Protein AF-A0A6B3H1C6-F1 (afdb_monomer)

Structure (mmCIF, N/CA/C/O backbone):
data_AF-A0A6B3H1C6-F1
#
_entry.id   AF-A0A6B3H1C6-F1
#
loop_
_atom_site.group_PDB
_atom_site.id
_atom_site.type_symbol
_atom_site.label_atom_id
_atom_site.label_alt_id
_atom_site.label_comp_id
_atom_site.label_asym_id
_atom_site.label_entity_id
_atom_site.label_seq_id
_atom_site.pdbx_PDB_ins_code
_atom_site.Cartn_x
_atom_site.Cartn_y
_atom_site.Cartn_z
_atom_site.occupancy
_atom_site.B_iso_or_equiv
_atom_site.auth_seq_id
_atom_site.auth_comp_id
_atom_site.auth_asym_id
_atom_site.auth_atom_id
_atom_site.p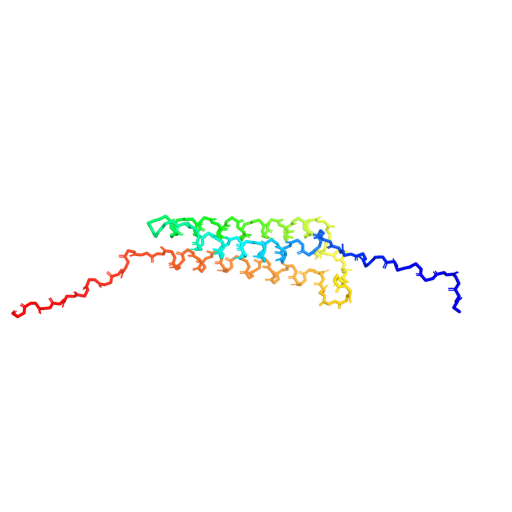dbx_PDB_model_num
ATOM 1 N N . ALA A 1 1 ? -21.476 5.178 -43.632 1.00 47.38 1 ALA A N 1
ATOM 2 C CA . ALA A 1 1 ? -20.736 4.634 -42.477 1.00 47.38 1 ALA A CA 1
ATOM 3 C C . ALA A 1 1 ? -19.791 3.557 -42.996 1.00 47.38 1 ALA A C 1
ATOM 5 O O . ALA A 1 1 ? -20.263 2.665 -43.691 1.00 47.38 1 ALA A O 1
ATOM 6 N N . ALA A 1 2 ? -18.480 3.690 -42.778 1.00 50.88 2 ALA A N 1
ATOM 7 C CA . ALA A 1 2 ? -17.509 2.700 -43.243 1.00 50.88 2 ALA A CA 1
ATOM 8 C C . ALA A 1 2 ? -17.554 1.453 -42.331 1.00 50.88 2 ALA A C 1
ATOM 10 O O . ALA A 1 2 ? -17.577 1.607 -41.109 1.00 50.88 2 ALA A O 1
ATOM 11 N N . PRO A 1 3 ? -17.590 0.230 -42.884 1.00 54.94 3 PRO A N 1
ATOM 12 C CA . PRO A 1 3 ? -17.588 -0.997 -42.098 1.00 54.94 3 PRO A CA 1
ATOM 13 C C . PRO A 1 3 ? -16.158 -1.268 -41.609 1.00 54.94 3 PRO A C 1
ATOM 15 O O . PRO A 1 3 ? -15.316 -1.712 -42.383 1.00 54.94 3 PRO A O 1
ATOM 18 N N . GLY A 1 4 ? -15.856 -0.968 -40.341 1.00 57.53 4 GLY A N 1
ATOM 19 C CA . GLY A 1 4 ? -14.505 -1.208 -39.816 1.00 57.53 4 GLY A CA 1
ATOM 20 C C . GLY A 1 4 ? -14.142 -0.643 -38.445 1.00 57.53 4 GLY A C 1
ATOM 21 O O . GLY A 1 4 ? -13.086 -1.016 -37.943 1.00 57.53 4 GLY A O 1
ATOM 22 N N . ASP A 1 5 ? -14.978 0.182 -37.809 1.00 61.25 5 ASP A N 1
ATOM 23 C CA . ASP A 1 5 ? -14.672 0.743 -36.483 1.00 61.25 5 ASP A CA 1
ATOM 24 C C . ASP A 1 5 ? -14.923 -0.297 -35.378 1.00 61.25 5 ASP A C 1
ATOM 26 O O . ASP A 1 5 ? -15.900 -0.275 -34.629 1.00 61.25 5 ASP A O 1
ATOM 30 N N . ARG A 1 6 ? -14.053 -1.307 -35.322 1.00 62.75 6 ARG A N 1
ATOM 31 C CA . ARG A 1 6 ? -13.955 -2.185 -34.160 1.00 62.75 6 ARG A CA 1
ATOM 32 C C . ARG A 1 6 ? -13.366 -1.338 -33.043 1.00 62.75 6 ARG A C 1
ATOM 34 O O . ARG A 1 6 ? -12.191 -0.996 -33.108 1.00 62.75 6 ARG A O 1
ATOM 41 N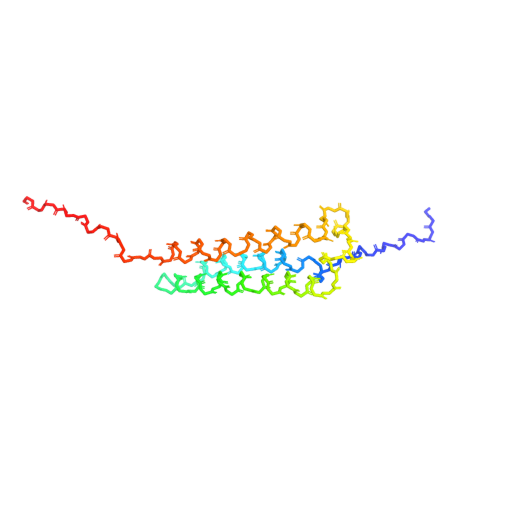 N . PHE A 1 7 ? -14.160 -1.023 -32.025 1.00 66.25 7 PHE A N 1
ATOM 42 C CA . PHE A 1 7 ? -13.648 -0.458 -30.781 1.00 66.25 7 PHE A CA 1
ATOM 43 C C . PHE A 1 7 ? -12.569 -1.396 -30.224 1.00 66.25 7 PHE A C 1
ATOM 45 O O . PHE A 1 7 ? -12.869 -2.447 -29.657 1.00 66.25 7 PHE A O 1
ATOM 52 N N . THR A 1 8 ? -11.299 -1.057 -30.436 1.00 67.94 8 THR A N 1
ATOM 53 C CA . THR A 1 8 ? -10.183 -1.743 -29.793 1.00 67.94 8 THR A CA 1
ATOM 54 C C . THR A 1 8 ? -10.225 -1.381 -28.321 1.00 67.94 8 THR A C 1
ATOM 56 O O . THR A 1 8 ? -10.106 -0.206 -27.969 1.00 67.94 8 THR A O 1
ATOM 59 N N . ALA A 1 9 ? -10.444 -2.381 -27.467 1.00 67.38 9 ALA A N 1
ATOM 60 C CA . ALA A 1 9 ? -10.449 -2.180 -26.028 1.00 67.38 9 ALA A CA 1
ATOM 61 C C . ALA A 1 9 ? -9.115 -1.541 -25.592 1.00 67.38 9 ALA A C 1
ATOM 63 O O . ALA A 1 9 ? -8.061 -2.016 -26.030 1.00 67.38 9 ALA A O 1
ATOM 64 N N . PRO A 1 10 ? -9.138 -0.490 -24.750 1.00 68.44 10 PRO A N 1
ATOM 65 C CA . PRO A 1 10 ? -7.923 0.078 -24.190 1.00 68.44 10 PRO A CA 1
ATOM 66 C C . PRO A 1 10 ? -7.123 -1.012 -23.479 1.00 68.44 10 PRO A C 1
ATOM 68 O O . PRO A 1 10 ? -7.639 -1.705 -22.600 1.00 68.44 10 PRO A O 1
ATOM 71 N N . THR A 1 11 ? -5.861 -1.176 -23.861 1.00 68.69 11 THR A N 1
ATOM 72 C CA . THR A 1 11 ? -4.940 -2.060 -23.152 1.00 68.69 11 THR A CA 1
ATOM 73 C C . THR A 1 11 ? -4.529 -1.359 -21.868 1.00 68.69 11 THR A C 1
ATOM 75 O O . THR A 1 11 ? -3.694 -0.463 -21.894 1.00 68.69 11 THR A O 1
ATOM 78 N N . ILE A 1 12 ? -5.162 -1.716 -20.751 1.00 75.56 12 ILE A N 1
ATOM 79 C CA . ILE A 1 12 ? -4.756 -1.227 -19.434 1.00 75.56 12 ILE A CA 1
ATOM 80 C C . ILE A 1 12 ? -3.682 -2.154 -18.888 1.00 75.56 12 ILE A C 1
ATOM 82 O O . ILE A 1 12 ? -3.861 -3.370 -18.784 1.00 75.56 12 ILE A O 1
ATOM 86 N N . GLU A 1 13 ? -2.565 -1.573 -18.484 1.00 84.94 13 GLU A N 1
ATOM 87 C CA . GLU A 1 13 ? -1.444 -2.309 -17.940 1.00 84.94 13 GLU A CA 1
ATOM 88 C C . GLU A 1 13 ? -1.623 -2.573 -16.439 1.00 84.94 13 GLU A C 1
ATOM 90 O O . GLU A 1 13 ? -0.942 -2.018 -15.574 1.00 84.94 1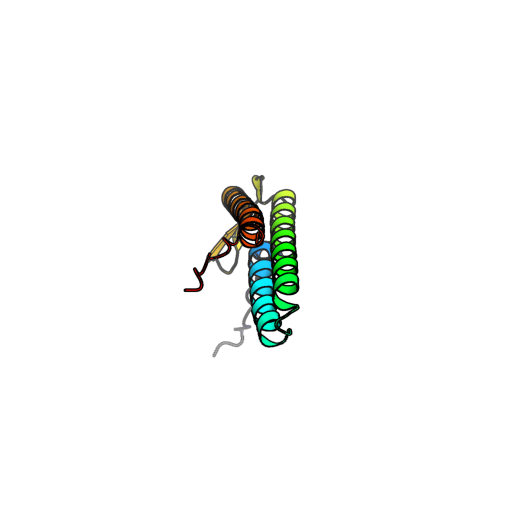3 GLU A O 1
ATOM 95 N N . TYR A 1 14 ? -2.562 -3.460 -16.111 1.00 85.25 14 TYR A N 1
ATOM 96 C CA . TYR A 1 14 ? -2.956 -3.752 -14.728 1.00 85.25 14 TYR A CA 1
ATOM 97 C C . TYR A 1 14 ? -1.790 -4.142 -13.816 1.00 85.25 14 TYR A C 1
ATOM 99 O O . TYR A 1 14 ? -1.759 -3.745 -12.654 1.00 85.25 14 TYR A O 1
ATOM 107 N N . ALA A 1 15 ? -0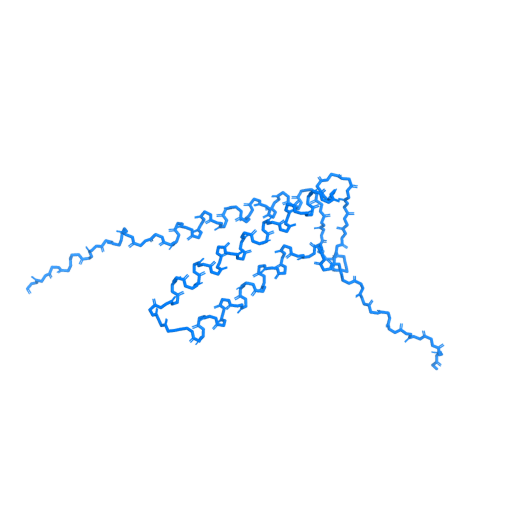.809 -4.880 -14.342 1.00 88.38 15 ALA A N 1
ATOM 108 C CA . ALA A 1 15 ? 0.369 -5.287 -13.579 1.00 88.38 15 ALA A CA 1
ATOM 109 C C . ALA A 1 15 ? 1.199 -4.088 -13.088 1.00 88.38 15 ALA A C 1
ATOM 111 O O . ALA A 1 15 ? 1.820 -4.147 -12.032 1.00 88.38 15 ALA A O 1
ATOM 112 N N . GLN A 1 16 ? 1.202 -2.997 -13.846 1.00 90.12 16 GLN A N 1
ATOM 113 C CA . GLN A 1 16 ? 2.012 -1.812 -13.579 1.00 90.12 16 GLN A CA 1
ATOM 114 C C . GLN A 1 16 ? 1.268 -0.858 -12.647 1.00 90.12 16 GLN A 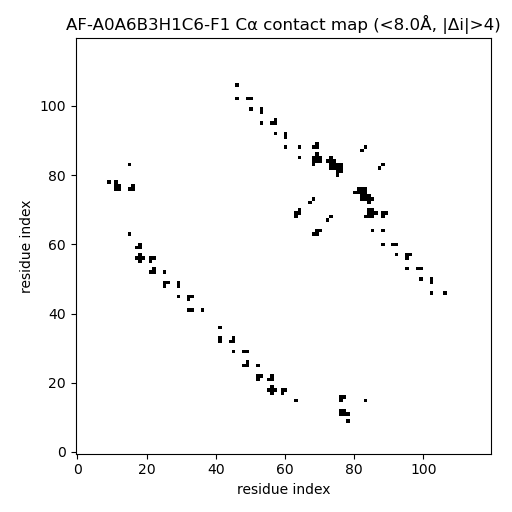C 1
ATOM 116 O O . GLN A 1 16 ? 1.857 -0.262 -11.754 1.00 90.12 16 GLN A O 1
ATOM 121 N N . LEU A 1 17 ? -0.057 -0.796 -12.792 1.00 92.75 17 LEU A N 1
ATOM 122 C CA . LEU A 1 17 ? -0.944 -0.052 -11.900 1.00 92.75 17 LEU A CA 1
ATOM 123 C C . LEU A 1 17 ? -1.195 -0.759 -10.559 1.00 92.75 17 LEU A C 1
ATOM 125 O O . LEU A 1 17 ? -1.823 -0.178 -9.672 1.00 92.75 17 LEU A O 1
ATOM 129 N N . ALA A 1 18 ? -0.705 -1.990 -10.389 1.00 95.12 18 ALA A N 1
ATOM 130 C CA . ALA A 1 18 ? -0.946 -2.816 -9.212 1.00 95.12 18 ALA A CA 1
ATOM 131 C C . ALA A 1 18 ? -0.677 -2.104 -7.869 1.00 95.12 18 ALA A C 1
ATOM 133 O O . ALA A 1 18 ? -1.551 -2.198 -7.005 1.00 95.12 18 ALA A O 1
ATOM 134 N N . PRO A 1 19 ? 0.425 -1.345 -7.666 1.00 95.69 19 PRO A N 1
ATOM 135 C CA . PRO A 1 19 ? 0.657 -0.642 -6.401 1.00 95.69 19 PRO A CA 1
ATOM 136 C C . PRO A 1 19 ? -0.498 0.283 -6.002 1.00 95.69 19 PRO A C 1
ATOM 138 O O . PRO A 1 19 ? -0.947 0.269 -4.858 1.00 95.69 19 PRO A O 1
ATOM 141 N N . VAL A 1 20 ? -1.022 1.048 -6.963 1.00 95.75 20 VAL A N 1
ATOM 142 C CA . VAL A 1 20 ? -2.125 1.990 -6.738 1.00 95.75 20 VAL A CA 1
ATOM 143 C C . VAL A 1 20 ?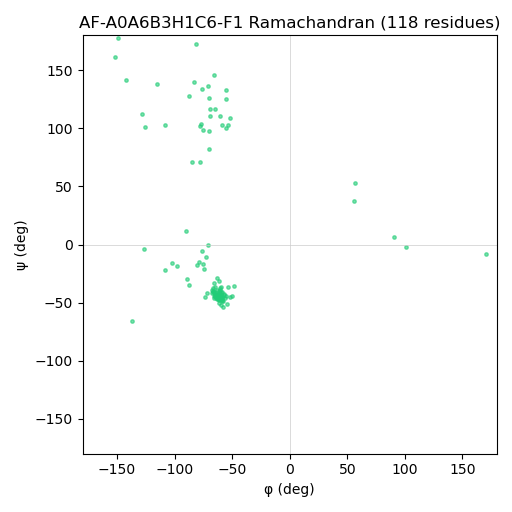 -3.442 1.238 -6.559 1.00 95.75 20 VAL A C 1
ATOM 145 O O . VAL A 1 20 ? -4.197 1.528 -5.631 1.00 95.75 20 VAL A O 1
ATOM 148 N N . LEU A 1 21 ? -3.710 0.241 -7.407 1.00 96.19 21 LEU A N 1
ATOM 149 C CA . LEU A 1 21 ? -4.952 -0.532 -7.352 1.00 96.19 21 LEU A CA 1
ATOM 150 C C . LEU A 1 21 ? -5.111 -1.277 -6.024 1.00 96.19 21 LEU A C 1
ATOM 152 O O . LEU A 1 21 ? -6.208 -1.292 -5.472 1.00 96.19 21 LEU A O 1
ATOM 156 N N . VAL A 1 22 ? -4.032 -1.843 -5.478 1.00 98.06 22 VAL A N 1
ATOM 157 C CA . VAL A 1 22 ? -4.063 -2.527 -4.176 1.00 98.06 22 VAL A CA 1
ATOM 158 C C . VAL A 1 22 ? -4.490 -1.574 -3.057 1.00 98.06 22 VAL A C 1
ATOM 160 O O . VAL A 1 22 ? -5.339 -1.940 -2.245 1.00 98.06 22 VAL A O 1
ATOM 163 N N . ILE A 1 23 ? -3.967 -0.343 -3.034 1.00 98.06 23 ILE A N 1
ATOM 164 C CA . ILE A 1 23 ? -4.359 0.664 -2.036 1.00 98.06 23 ILE A CA 1
ATOM 165 C C . ILE A 1 23 ? -5.821 1.075 -2.207 1.00 98.06 23 ILE A C 1
ATOM 167 O O . ILE A 1 23 ? -6.554 1.127 -1.221 1.00 98.06 23 ILE A O 1
ATOM 171 N N . VAL A 1 24 ? -6.269 1.320 -3.442 1.00 98.00 24 VAL A N 1
ATOM 172 C CA . VAL A 1 24 ? -7.665 1.695 -3.721 1.00 98.00 24 VAL A CA 1
ATOM 173 C C . VAL A 1 24 ? -8.624 0.586 -3.286 1.00 98.00 24 VAL A C 1
ATOM 175 O O . VAL A 1 24 ? -9.601 0.856 -2.591 1.00 98.00 24 VAL A O 1
ATOM 178 N N . ILE A 1 25 ? -8.328 -0.669 -3.633 1.00 98.19 25 ILE A N 1
ATOM 179 C CA . ILE A 1 25 ? -9.127 -1.826 -3.214 1.00 98.19 25 ILE A CA 1
ATOM 180 C C . ILE A 1 25 ? -9.126 -1.942 -1.688 1.00 98.19 25 ILE A C 1
ATOM 182 O O . ILE A 1 25 ? -10.192 -2.082 -1.095 1.00 98.19 25 ILE A O 1
ATOM 186 N N . GLY A 1 26 ? -7.963 -1.828 -1.041 1.00 98.25 26 GLY A N 1
ATOM 187 C CA . GLY A 1 26 ? -7.852 -1.850 0.418 1.00 98.25 26 GLY A CA 1
ATOM 188 C C . GLY A 1 26 ? -8.695 -0.765 1.093 1.00 98.25 26 GLY A C 1
ATOM 189 O O . GLY A 1 26 ? -9.404 -1.051 2.054 1.00 98.25 26 GLY A O 1
ATOM 190 N N . ALA A 1 27 ? -8.696 0.454 0.549 1.00 97.75 27 ALA A N 1
ATOM 191 C CA . ALA A 1 27 ? -9.508 1.559 1.051 1.00 97.75 27 ALA A CA 1
ATOM 192 C C . ALA A 1 27 ? -11.014 1.286 0.904 1.00 97.75 27 ALA A C 1
ATOM 194 O O . ALA A 1 27 ? -11.773 1.486 1.852 1.00 97.75 27 ALA A O 1
ATOM 195 N N . VAL A 1 28 ? -11.451 0.773 -0.251 1.00 98.50 28 VAL A N 1
ATOM 196 C CA . VAL A 1 28 ? -12.854 0.388 -0.476 1.00 98.50 28 VAL A CA 1
ATOM 197 C C . VAL A 1 28 ? -13.271 -0.732 0.478 1.00 98.50 28 VAL A C 1
ATOM 199 O O . VAL A 1 28 ? -14.320 -0.637 1.114 1.00 98.50 28 VAL A O 1
ATOM 202 N N . LEU A 1 29 ? -12.437 -1.762 0.647 1.00 98.38 29 LEU A N 1
ATOM 203 C CA . LEU A 1 29 ? -12.672 -2.818 1.633 1.00 98.38 29 LEU A CA 1
ATOM 204 C C . LEU A 1 29 ? -12.747 -2.250 3.054 1.00 98.38 29 LEU A C 1
ATOM 206 O O . LEU A 1 29 ? -13.578 -2.702 3.837 1.00 98.38 29 LEU A O 1
ATOM 210 N N . GLY A 1 30 ? -11.950 -1.229 3.375 1.00 97.94 30 GLY A N 1
ATOM 211 C CA . GLY A 1 30 ? -12.001 -0.528 4.657 1.00 97.94 30 GLY A CA 1
ATOM 212 C C . GLY A 1 30 ? -13.348 0.145 4.892 1.00 97.94 30 GLY A C 1
ATOM 213 O O . GLY A 1 30 ? -13.916 0.014 5.974 1.00 97.94 30 GLY A O 1
ATOM 214 N N . ILE A 1 31 ? -13.921 0.785 3.871 1.00 98.00 31 ILE A N 1
ATOM 215 C CA . ILE A 1 31 ? -15.269 1.370 3.950 1.00 98.00 31 ILE A CA 1
ATOM 216 C C . ILE A 1 31 ? -16.316 0.283 4.224 1.00 98.00 31 ILE A C 1
ATOM 218 O O . ILE A 1 31 ? -17.182 0.461 5.081 1.00 98.00 31 ILE A O 1
ATOM 222 N N . LEU A 1 32 ? -16.220 -0.864 3.547 1.00 97.81 32 LEU A N 1
ATOM 223 C CA . LEU A 1 32 ? -17.129 -1.989 3.779 1.00 97.81 32 LEU A CA 1
ATOM 224 C C . LEU A 1 32 ? -16.974 -2.551 5.199 1.00 97.81 32 LEU A C 1
ATOM 226 O O . LEU A 1 32 ? -17.963 -2.750 5.902 1.00 97.81 32 LEU A O 1
ATOM 230 N N . VAL A 1 33 ? -15.739 -2.754 5.659 1.00 97.62 33 VAL A N 1
ATOM 231 C CA . VAL A 1 33 ? -15.454 -3.194 7.030 1.00 97.62 33 VAL A CA 1
ATOM 232 C C . VAL A 1 33 ? -16.068 -2.227 8.040 1.00 97.62 33 VAL A C 1
ATOM 234 O O . VAL A 1 33 ? -16.747 -2.668 8.964 1.00 97.62 33 VAL A O 1
ATOM 237 N N . GLU A 1 34 ? -15.915 -0.918 7.850 1.00 96.25 34 GLU A N 1
ATOM 238 C CA . GLU A 1 34 ? -16.490 0.081 8.754 1.00 96.25 34 GLU A CA 1
ATOM 239 C C . GLU A 1 34 ? -18.023 0.036 8.780 1.00 96.25 34 GLU A C 1
ATOM 241 O O . GLU A 1 34 ? -18.634 0.155 9.847 1.00 96.25 34 GLU A O 1
ATOM 246 N N . ALA A 1 35 ? -18.647 -0.176 7.620 1.00 97.06 35 ALA A N 1
ATOM 247 C CA . ALA A 1 35 ? -20.096 -0.232 7.487 1.00 97.06 35 ALA A CA 1
ATOM 248 C C . ALA A 1 35 ? -20.708 -1.463 8.177 1.00 97.06 35 ALA A C 1
ATOM 250 O O . ALA A 1 35 ? -21.757 -1.347 8.813 1.00 97.06 35 ALA A O 1
ATOM 251 N N . PHE A 1 36 ? -20.055 -2.627 8.088 1.00 97.00 36 PHE A N 1
ATOM 252 C CA . PHE A 1 36 ? -20.660 -3.905 8.484 1.00 97.00 36 PHE A CA 1
ATOM 253 C C . PHE A 1 36 ? -20.094 -4.523 9.775 1.00 97.00 36 PHE A C 1
ATOM 255 O O . PHE A 1 36 ? -20.779 -5.320 10.416 1.00 97.00 36 PHE A O 1
ATOM 262 N N . VAL A 1 37 ? -18.874 -4.180 10.207 1.00 96.38 37 VAL A N 1
ATOM 263 C CA . VAL A 1 37 ? -18.238 -4.808 11.383 1.00 96.38 37 VAL A CA 1
ATOM 264 C C . VAL A 1 37 ? -18.710 -4.153 12.693 1.00 96.38 37 VAL A C 1
ATOM 266 O O . VAL A 1 37 ? -18.822 -2.927 12.772 1.00 96.38 37 VAL A O 1
ATOM 269 N N . PRO A 1 38 ? -18.969 -4.922 13.770 1.00 95.12 38 PRO A N 1
ATOM 270 C CA . PRO A 1 38 ? -19.374 -4.377 15.066 1.00 95.12 38 PRO A CA 1
ATOM 271 C C . PRO A 1 38 ? -18.269 -3.541 15.725 1.00 95.12 38 PRO A C 1
ATOM 273 O O . PRO A 1 38 ? -17.084 -3.873 15.666 1.00 95.12 38 PRO A O 1
ATOM 276 N N . ARG A 1 39 ? -18.670 -2.488 16.451 1.00 94.25 39 ARG A N 1
ATOM 277 C CA . ARG A 1 39 ? -17.786 -1.451 17.024 1.00 94.25 39 ARG A CA 1
ATOM 278 C C . ARG A 1 39 ? -16.567 -1.979 17.793 1.00 94.25 39 ARG A C 1
ATOM 280 O O . ARG A 1 39 ? -15.505 -1.373 17.721 1.00 94.25 39 ARG A O 1
ATOM 287 N N . LYS A 1 40 ? -16.705 -3.104 18.505 1.00 93.06 40 LYS A N 1
ATOM 288 C CA . LYS A 1 40 ? -15.612 -3.723 19.281 1.00 93.06 40 LYS A CA 1
ATOM 289 C C . LYS A 1 40 ? -14.473 -4.256 18.400 1.00 93.06 40 LYS A C 1
ATOM 291 O O . LYS A 1 40 ? -13.325 -4.221 18.822 1.00 93.06 40 LYS A O 1
ATOM 296 N N . ALA A 1 41 ? -14.783 -4.739 17.195 1.00 95.31 41 ALA A N 1
ATOM 297 C CA . ALA A 1 41 ? -13.817 -5.377 16.298 1.00 95.31 41 ALA A CA 1
ATOM 298 C C . ALA A 1 41 ? -13.263 -4.431 15.218 1.00 95.31 41 ALA A C 1
ATOM 300 O O . ALA A 1 41 ? -12.204 -4.714 14.661 1.00 95.31 41 ALA A O 1
ATOM 301 N N . ARG A 1 42 ? -13.936 -3.300 14.948 1.00 94.62 42 ARG A N 1
ATOM 302 C CA . ARG A 1 42 ? -13.562 -2.350 13.879 1.00 94.62 42 ARG A CA 1
ATOM 303 C C . ARG A 1 42 ? -12.107 -1.919 13.939 1.00 94.62 42 ARG A C 1
ATOM 305 O O . ARG A 1 42 ? -11.429 -1.943 12.925 1.00 94.62 42 ARG A O 1
ATOM 312 N N . TYR A 1 43 ? -11.617 -1.585 15.131 1.00 94.56 43 TYR A N 1
ATOM 313 C CA . TYR A 1 43 ? -10.239 -1.134 15.293 1.00 94.56 43 TYR A CA 1
ATOM 314 C C . TYR A 1 43 ? -9.224 -2.169 14.791 1.00 94.56 43 TYR A C 1
ATOM 316 O O . TYR A 1 43 ? -8.394 -1.858 13.942 1.00 94.56 43 TYR A O 1
ATOM 324 N N . HIS A 1 44 ? -9.316 -3.406 15.281 1.00 95.94 44 HIS A N 1
ATOM 325 C CA . HIS A 1 44 ? -8.383 -4.462 14.897 1.00 95.94 44 HIS A CA 1
ATOM 326 C C . HIS A 1 44 ? -8.534 -4.840 13.422 1.00 95.94 44 HIS A C 1
ATOM 328 O O . HIS A 1 44 ? -7.530 -5.033 12.743 1.00 95.94 44 HIS A O 1
ATOM 334 N N . ALA A 1 45 ? -9.771 -4.895 12.917 1.00 97.19 45 ALA A N 1
ATOM 335 C CA . ALA A 1 45 ? -10.039 -5.190 11.515 1.00 97.19 45 ALA A CA 1
ATOM 336 C C . ALA A 1 45 ? -9.425 -4.132 10.583 1.00 97.19 45 ALA A C 1
ATOM 338 O O . ALA A 1 45 ? -8.729 -4.491 9.639 1.00 97.19 45 ALA A O 1
ATOM 339 N N . GLN A 1 46 ? -9.620 -2.843 10.879 1.00 97.06 46 GLN A N 1
ATOM 340 C CA . GLN A 1 46 ? -9.071 -1.746 10.079 1.00 97.06 46 GLN A CA 1
ATOM 341 C C . GLN A 1 46 ? -7.551 -1.681 10.153 1.00 97.06 46 GLN A C 1
ATOM 343 O O . GLN A 1 46 ? -6.897 -1.480 9.131 1.00 97.06 46 GLN A O 1
ATOM 348 N N . LEU A 1 47 ? -6.976 -1.877 11.342 1.00 97.31 47 LEU A N 1
ATOM 349 C CA . LEU A 1 47 ? -5.528 -1.883 11.506 1.00 97.31 47 LEU A CA 1
ATOM 350 C C . LEU A 1 47 ? -4.890 -3.003 10.677 1.00 97.31 47 LEU A C 1
ATOM 352 O O . LEU A 1 47 ? -3.980 -2.741 9.894 1.00 97.31 47 LEU A O 1
ATOM 356 N N . LEU A 1 48 ? -5.402 -4.232 10.798 1.00 97.81 48 LEU A N 1
ATOM 357 C CA . LEU A 1 48 ? -4.909 -5.372 10.024 1.00 97.81 48 LEU A CA 1
ATOM 358 C C . LEU A 1 48 ? -5.099 -5.158 8.523 1.00 97.81 48 LEU A C 1
ATOM 360 O O . LEU A 1 48 ? -4.153 -5.348 7.765 1.00 97.81 48 LEU A O 1
ATOM 364 N N . LEU A 1 49 ? -6.286 -4.723 8.094 1.00 98.31 49 LEU A N 1
ATOM 365 C CA . LEU A 1 49 ? -6.570 -4.469 6.684 1.00 98.31 49 LEU A CA 1
ATOM 366 C C . LEU A 1 49 ? -5.624 -3.417 6.097 1.00 98.31 49 LEU A C 1
ATOM 368 O O . LEU A 1 49 ? -5.075 -3.625 5.018 1.00 98.31 49 LEU A O 1
ATOM 372 N N . THR A 1 50 ? -5.402 -2.317 6.818 1.00 98.12 50 THR A N 1
ATOM 373 C CA . THR A 1 50 ? -4.516 -1.235 6.377 1.00 98.12 50 THR A CA 1
ATOM 374 C C . THR A 1 50 ? -3.077 -1.729 6.251 1.00 98.12 50 THR A C 1
ATOM 376 O O . THR A 1 50 ? -2.442 -1.504 5.224 1.00 98.12 50 THR A O 1
ATOM 379 N N . VAL A 1 51 ? -2.568 -2.452 7.255 1.00 98.25 51 VAL A N 1
ATOM 380 C CA . VAL A 1 51 ? -1.207 -3.013 7.221 1.00 98.25 51 VAL A CA 1
ATOM 381 C C . VAL A 1 51 ? -1.048 -4.006 6.066 1.00 98.25 51 VAL A C 1
ATOM 383 O O . VAL A 1 51 ? -0.061 -3.935 5.337 1.00 98.25 51 VAL A O 1
ATOM 386 N N . VAL A 1 52 ? -2.025 -4.893 5.851 1.00 98.62 52 VAL A N 1
ATOM 387 C CA . VAL A 1 52 ? -2.004 -5.861 4.743 1.00 98.62 52 VAL A CA 1
ATOM 388 C C . VAL A 1 52 ? -2.035 -5.155 3.387 1.00 98.62 52 VAL A C 1
ATOM 390 O O . VAL A 1 52 ? -1.253 -5.509 2.506 1.00 98.62 52 VAL A O 1
ATOM 393 N N . ALA A 1 53 ? -2.884 -4.138 3.213 1.00 98.62 53 ALA A N 1
ATOM 394 C CA . ALA A 1 53 ? -2.965 -3.376 1.969 1.00 98.62 53 ALA A CA 1
ATOM 395 C C . ALA A 1 53 ? -1.652 -2.636 1.663 1.00 98.62 53 ALA A C 1
ATOM 397 O O . ALA A 1 53 ? -1.155 -2.707 0.539 1.00 98.62 53 ALA A O 1
ATOM 398 N N . LEU A 1 54 ? -1.051 -1.984 2.666 1.00 98.62 54 LEU A N 1
ATOM 399 C CA . LEU A 1 54 ? 0.243 -1.310 2.522 1.00 98.62 54 LEU A CA 1
ATOM 400 C C . LEU A 1 54 ? 1.364 -2.298 2.177 1.00 98.62 54 LEU A C 1
ATOM 402 O O . LEU A 1 54 ? 2.144 -2.042 1.261 1.00 98.62 54 LEU A O 1
ATOM 406 N N . ALA A 1 55 ? 1.423 -3.446 2.859 1.00 98.50 55 ALA A N 1
ATOM 407 C CA . ALA A 1 55 ? 2.419 -4.480 2.590 1.00 98.50 55 ALA A CA 1
ATOM 408 C C . ALA A 1 55 ? 2.271 -5.072 1.179 1.00 98.50 55 ALA A C 1
ATOM 410 O O . ALA A 1 55 ? 3.263 -5.233 0.469 1.00 98.50 55 ALA A O 1
ATOM 411 N N . ALA A 1 56 ? 1.040 -5.348 0.741 1.00 98.56 56 ALA A N 1
ATOM 412 C CA . ALA A 1 56 ? 0.763 -5.856 -0.598 1.00 98.56 56 ALA A CA 1
ATOM 413 C C . ALA A 1 56 ? 1.114 -4.829 -1.691 1.00 98.56 56 ALA A C 1
ATOM 415 O O . ALA A 1 56 ? 1.720 -5.190 -2.700 1.00 98.56 56 ALA A O 1
ATOM 416 N N . ALA A 1 57 ? 0.808 -3.544 -1.479 1.00 98.50 57 ALA A N 1
ATOM 417 C CA . ALA A 1 57 ? 1.192 -2.479 -2.404 1.00 98.50 57 ALA A CA 1
ATOM 418 C C . ALA A 1 57 ? 2.717 -2.323 -2.480 1.00 98.50 57 ALA A C 1
ATOM 420 O O . ALA A 1 57 ? 3.276 -2.182 -3.567 1.00 98.50 57 ALA A O 1
ATOM 421 N N . PHE A 1 58 ? 3.409 -2.420 -1.342 1.00 98.50 58 PHE A N 1
ATOM 422 C CA . PHE A 1 58 ? 4.867 -2.351 -1.294 1.00 98.50 58 PHE A CA 1
ATOM 423 C C . PHE A 1 58 ? 5.518 -3.550 -1.993 1.00 98.50 58 PHE A C 1
ATOM 425 O O . PHE A 1 58 ? 6.458 -3.385 -2.769 1.00 98.50 58 PHE A O 1
ATOM 432 N N . ALA A 1 59 ? 4.968 -4.753 -1.809 1.00 98.44 59 ALA A N 1
ATOM 433 C CA . ALA A 1 59 ? 5.396 -5.939 -2.545 1.00 98.44 59 ALA A CA 1
ATOM 434 C C . ALA A 1 59 ? 5.196 -5.778 -4.063 1.00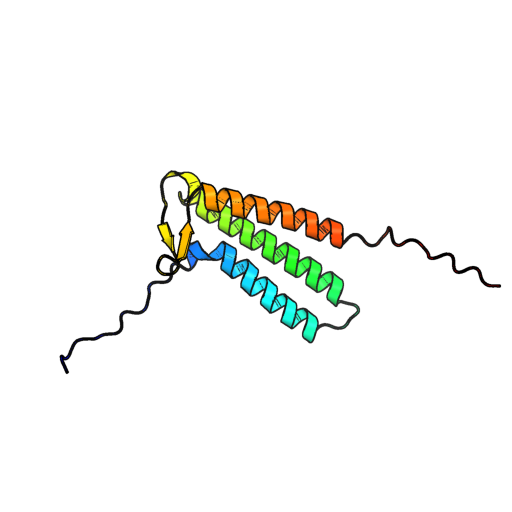 98.44 59 ALA A C 1
ATOM 436 O O . ALA A 1 59 ? 6.056 -6.202 -4.840 1.00 98.44 59 ALA A O 1
ATOM 437 N N . ALA A 1 60 ? 4.113 -5.125 -4.500 1.00 97.75 60 ALA A N 1
ATOM 438 C CA . ALA A 1 60 ? 3.892 -4.806 -5.910 1.00 97.75 60 ALA A CA 1
ATOM 439 C C . ALA A 1 60 ? 4.947 -3.824 -6.452 1.00 97.75 60 ALA A C 1
ATOM 441 O O . ALA A 1 60 ? 5.488 -4.060 -7.532 1.00 97.75 60 ALA A O 1
ATOM 442 N N . VAL A 1 61 ? 5.309 -2.782 -5.689 1.00 97.94 61 VAL A N 1
ATOM 443 C CA . VAL A 1 61 ? 6.406 -1.857 -6.044 1.00 97.94 61 VAL A CA 1
ATOM 444 C C . VAL A 1 61 ? 7.726 -2.612 -6.202 1.00 97.94 61 VAL A C 1
ATOM 446 O O . VAL A 1 61 ? 8.397 -2.456 -7.221 1.00 97.94 61 VAL A O 1
ATOM 449 N N . ILE A 1 62 ? 8.081 -3.475 -5.242 1.00 97.81 62 ILE A N 1
ATOM 450 C CA . ILE A 1 62 ? 9.310 -4.286 -5.307 1.00 97.81 62 ILE A CA 1
ATOM 451 C C . ILE A 1 62 ? 9.290 -5.215 -6.521 1.00 97.81 62 ILE A C 1
ATOM 453 O O . ILE A 1 62 ? 10.288 -5.320 -7.230 1.00 97.81 62 ILE A O 1
ATOM 457 N N . SER A 1 63 ? 8.159 -5.868 -6.785 1.00 97.31 63 SER A N 1
ATOM 458 C CA . SER A 1 63 ? 8.008 -6.769 -7.932 1.00 97.31 63 SER A CA 1
ATOM 459 C C . SER A 1 63 ? 8.216 -6.029 -9.254 1.00 97.31 63 SER A C 1
ATOM 461 O O . SER A 1 63 ? 8.876 -6.541 -10.158 1.00 97.31 63 SER A O 1
ATOM 463 N N . LEU A 1 64 ? 7.714 -4.795 -9.358 1.00 95.50 64 LEU A N 1
ATOM 464 C CA . LEU A 1 64 ? 7.889 -3.967 -10.546 1.00 95.50 64 LEU A CA 1
ATOM 465 C C . LEU A 1 64 ? 9.333 -3.460 -10.677 1.00 95.50 64 LEU A C 1
ATOM 467 O O . LEU A 1 64 ? 9.920 -3.539 -11.758 1.00 95.50 64 LEU A O 1
ATOM 471 N N . ALA A 1 65 ? 9.949 -3.037 -9.573 1.00 95.00 65 ALA A N 1
ATOM 472 C CA . ALA A 1 65 ? 11.359 -2.663 -9.536 1.00 95.00 65 ALA A CA 1
ATOM 473 C C . ALA A 1 65 ? 12.264 -3.825 -9.990 1.00 95.00 65 ALA A C 1
ATOM 475 O O . ALA A 1 65 ? 13.084 -3.648 -10.894 1.00 95.00 65 ALA A O 1
ATOM 476 N N . ALA A 1 66 ? 12.053 -5.027 -9.442 1.00 95.12 66 ALA A N 1
ATOM 477 C CA . ALA A 1 66 ? 12.763 -6.251 -9.819 1.00 95.12 66 ALA A CA 1
ATOM 478 C C . ALA A 1 66 ? 12.497 -6.669 -11.277 1.00 95.12 66 ALA A C 1
ATOM 480 O O . ALA A 1 66 ? 13.368 -7.235 -11.933 1.00 95.12 66 ALA A O 1
ATOM 481 N N . GLY A 1 67 ? 11.322 -6.334 -11.818 1.00 93.44 67 GLY A N 1
ATOM 482 C CA . GLY A 1 67 ? 10.963 -6.530 -13.225 1.00 93.44 67 GLY A CA 1
ATOM 483 C C . GLY A 1 67 ? 11.681 -5.602 -14.220 1.00 93.44 67 GLY A C 1
ATOM 484 O O . GLY A 1 67 ? 11.440 -5.708 -15.431 1.00 93.44 67 GLY A O 1
ATOM 485 N N . GLY A 1 68 ? 12.549 -4.707 -13.735 1.00 91.62 68 GLY A N 1
ATOM 486 C CA . GLY A 1 68 ? 13.382 -3.802 -14.533 1.00 91.62 68 GLY A CA 1
ATOM 487 C C . GLY A 1 68 ? 12.865 -2.366 -14.622 1.00 91.62 68 GLY A C 1
ATOM 488 O O . GLY A 1 68 ? 13.545 -1.523 -15.199 1.00 91.62 68 GLY A O 1
ATOM 489 N N . TYR A 1 69 ? 11.706 -2.053 -14.032 1.00 91.19 69 TYR A N 1
ATOM 490 C CA . TYR A 1 69 ? 11.135 -0.697 -14.068 1.00 91.19 69 TYR A CA 1
ATOM 491 C C . TYR A 1 69 ? 11.867 0.309 -13.179 1.00 91.19 69 TYR A C 1
ATOM 493 O O . TYR A 1 69 ? 11.639 1.508 -13.284 1.00 91.19 69 TYR A O 1
ATOM 501 N N . ALA A 1 70 ? 12.775 -0.170 -12.326 1.00 89.38 70 ALA A N 1
ATOM 502 C CA . ALA A 1 70 ? 13.653 0.693 -11.550 1.00 89.38 70 ALA A CA 1
ATOM 503 C C . ALA A 1 70 ? 14.873 1.199 -12.337 1.00 89.38 70 ALA A C 1
ATOM 505 O O . ALA A 1 70 ? 15.525 2.141 -11.892 1.00 89.38 70 ALA A O 1
ATOM 506 N N . THR A 1 71 ? 15.218 0.566 -13.465 1.00 88.19 71 THR A N 1
ATOM 507 C CA . THR A 1 71 ? 16.495 0.811 -14.152 1.00 88.19 71 THR A CA 1
ATOM 508 C C . THR A 1 71 ? 16.341 0.927 -15.662 1.00 88.19 71 THR A C 1
ATOM 510 O O . THR A 1 71 ? 16.590 1.985 -16.228 1.00 88.19 71 THR A O 1
ATOM 513 N N . THR A 1 72 ? 15.955 -0.158 -16.329 1.00 82.06 72 THR A N 1
ATOM 514 C CA . THR A 1 72 ? 16.047 -0.299 -17.790 1.00 82.06 72 THR A CA 1
ATOM 515 C C . THR A 1 72 ? 14.723 -0.101 -18.511 1.00 82.06 72 THR A C 1
ATOM 517 O O . THR A 1 72 ? 14.718 0.095 -19.724 1.00 82.06 72 THR A O 1
ATOM 520 N N . LYS A 1 73 ? 13.600 -0.157 -17.792 1.00 84.56 73 LYS A N 1
ATOM 521 C CA . LYS A 1 73 ? 12.258 0.018 -18.347 1.00 84.56 73 LYS A CA 1
ATOM 522 C C . LYS A 1 73 ? 11.612 1.270 -17.775 1.00 84.56 73 LYS A C 1
ATOM 524 O O . LYS A 1 73 ? 11.665 1.504 -16.573 1.00 84.56 73 LYS A O 1
ATOM 529 N N . ALA A 1 74 ? 10.942 2.018 -18.636 1.00 78.19 74 ALA A N 1
ATOM 530 C CA . ALA A 1 74 ? 10.050 3.100 -18.256 1.00 78.19 74 ALA A CA 1
ATOM 531 C C . ALA A 1 74 ? 8.860 3.088 -19.211 1.00 78.19 74 ALA A C 1
ATOM 533 O O . ALA A 1 74 ? 9.019 2.805 -20.400 1.00 78.19 74 ALA A O 1
ATOM 534 N N . GLN A 1 75 ? 7.670 3.364 -18.694 1.00 81.62 75 GLN A N 1
ATOM 535 C CA . GLN A 1 75 ? 6.473 3.486 -19.521 1.00 81.62 75 GLN A CA 1
ATOM 536 C C . GLN A 1 75 ? 5.472 4.435 -18.886 1.00 81.62 75 GLN A C 1
ATOM 538 O O . GLN A 1 75 ? 5.515 4.679 -17.681 1.00 81.62 75 GLN A O 1
ATOM 543 N N . ILE A 1 76 ? 4.542 4.923 -19.696 1.00 76.12 76 ILE A N 1
ATOM 544 C CA . ILE A 1 76 ? 3.427 5.724 -19.216 1.00 76.12 76 ILE A CA 1
ATOM 545 C C . ILE A 1 76 ? 2.169 4.864 -19.323 1.00 76.12 76 ILE A C 1
ATOM 547 O O . ILE A 1 76 ? 1.648 4.648 -20.414 1.00 76.12 76 ILE A O 1
ATOM 551 N N . ALA A 1 77 ? 1.727 4.338 -18.186 1.00 80.38 77 ALA A N 1
ATOM 552 C CA . ALA A 1 77 ? 0.538 3.508 -18.063 1.00 80.38 77 ALA A CA 1
ATOM 553 C C . ALA A 1 77 ? -0.737 4.366 -17.988 1.00 80.38 77 ALA A C 1
ATOM 555 O O . ALA A 1 77 ? -0.687 5.597 -17.867 1.00 80.38 77 ALA A O 1
ATOM 556 N N . ALA A 1 78 ? -1.894 3.697 -18.027 1.00 75.94 78 ALA A N 1
ATOM 557 C CA . ALA A 1 78 ? -3.211 4.331 -17.920 1.00 75.94 78 ALA A CA 1
ATOM 558 C C . ALA A 1 78 ? -3.429 5.412 -18.993 1.00 75.94 78 ALA A C 1
ATOM 560 O O . ALA A 1 78 ? -3.753 6.559 -18.688 1.00 75.94 78 ALA A O 1
ATOM 561 N N . MET A 1 79 ? -3.226 5.037 -20.261 1.00 78.94 79 MET A N 1
ATOM 562 C CA . MET A 1 79 ? -3.430 5.919 -21.419 1.00 78.94 79 MET A CA 1
ATOM 563 C C . MET A 1 79 ? -2.624 7.229 -21.347 1.00 78.94 79 MET A C 1
ATOM 565 O O . MET A 1 79 ? -3.107 8.284 -21.753 1.00 78.94 79 MET A O 1
ATOM 569 N N . GLY A 1 80 ? -1.397 7.177 -20.824 1.00 77.25 80 GLY A N 1
ATOM 570 C CA . GLY A 1 80 ? -0.533 8.355 -20.741 1.00 77.25 80 GLY A CA 1
ATOM 571 C C . GLY A 1 80 ? -0.654 9.161 -19.440 1.00 77.25 80 GLY A C 1
ATOM 572 O O . GLY A 1 80 ? -0.046 10.223 -19.343 1.00 77.25 80 GLY A O 1
ATOM 573 N N . ALA A 1 81 ? -1.414 8.688 -18.445 1.00 83.94 81 ALA A N 1
ATOM 574 C CA . ALA A 1 81 ? -1.663 9.441 -17.214 1.00 83.94 81 ALA A CA 1
ATOM 575 C C . ALA A 1 81 ? -0.632 9.196 -16.102 1.00 83.94 81 ALA A C 1
ATOM 577 O O . ALA A 1 81 ? -0.417 10.074 -15.267 1.00 83.94 81 ALA A O 1
ATOM 578 N N . ILE A 1 82 ? -0.022 8.007 -16.047 1.00 85.31 82 ILE A N 1
ATOM 579 C CA . ILE A 1 82 ? 0.833 7.602 -14.923 1.00 85.31 82 ILE A CA 1
ATOM 580 C C . ILE A 1 82 ? 2.178 7.115 -15.449 1.00 85.31 82 ILE A C 1
ATOM 582 O O . ILE A 1 82 ? 2.263 6.061 -16.074 1.00 85.31 82 ILE A O 1
ATOM 586 N N . ALA A 1 83 ? 3.243 7.861 -15.162 1.00 89.25 83 ALA A N 1
ATOM 587 C CA . ALA A 1 83 ? 4.604 7.403 -15.414 1.00 89.25 83 ALA A CA 1
ATOM 588 C C . ALA A 1 83 ? 4.978 6.283 -14.432 1.00 89.25 83 ALA A C 1
ATOM 590 O O . ALA A 1 83 ? 4.683 6.360 -13.242 1.00 89.25 83 ALA A O 1
ATOM 591 N N . ILE A 1 84 ? 5.615 5.232 -14.941 1.00 91.81 84 ILE A N 1
ATOM 592 C CA . ILE A 1 84 ? 6.136 4.111 -14.162 1.00 91.81 84 ILE A CA 1
ATOM 593 C C . ILE A 1 84 ? 7.615 3.969 -14.513 1.00 91.81 84 ILE A C 1
ATOM 595 O O . ILE A 1 84 ? 7.973 3.423 -15.561 1.00 91.81 84 ILE A O 1
ATOM 599 N N . ASP A 1 85 ? 8.458 4.475 -13.623 1.00 93.12 85 ASP A N 1
ATOM 600 C CA . ASP A 1 85 ? 9.912 4.501 -13.740 1.00 93.12 85 ASP A CA 1
ATOM 601 C C . ASP A 1 85 ? 10.584 4.415 -12.357 1.00 93.12 85 ASP A C 1
ATOM 603 O O . ASP A 1 85 ? 9.917 4.373 -11.317 1.00 93.12 85 ASP A O 1
ATOM 607 N N . GLY A 1 86 ? 11.919 4.385 -12.336 1.00 93.31 86 GLY A N 1
ATOM 608 C CA . GLY A 1 86 ? 12.701 4.301 -11.102 1.00 93.31 86 GLY A CA 1
ATOM 609 C C . GLY A 1 86 ? 12.376 5.395 -10.082 1.00 93.31 86 GLY A C 1
ATOM 610 O O . GLY A 1 86 ? 12.075 5.047 -8.938 1.00 93.31 86 GLY A O 1
ATOM 611 N N . PRO A 1 87 ? 12.380 6.690 -10.455 1.00 95.31 87 PRO A N 1
ATOM 612 C CA . PRO A 1 87 ? 11.998 7.768 -9.546 1.00 95.31 87 PRO A CA 1
ATOM 613 C C . PRO A 1 87 ? 10.587 7.607 -8.971 1.00 95.31 87 PRO A C 1
ATOM 615 O O . PRO A 1 87 ? 10.392 7.765 -7.764 1.00 95.31 87 PRO A O 1
ATOM 618 N N . THR A 1 88 ? 9.612 7.240 -9.803 1.00 94.94 88 THR A N 1
ATOM 619 C CA . THR A 1 88 ? 8.230 7.051 -9.357 1.00 94.94 88 THR A CA 1
ATOM 620 C C . THR A 1 88 ? 8.117 5.880 -8.388 1.00 94.94 88 THR A C 1
ATOM 622 O O . THR A 1 88 ? 7.510 6.021 -7.327 1.00 94.94 88 THR A O 1
ATOM 625 N N . LEU A 1 89 ? 8.734 4.737 -8.702 1.00 96.19 89 LEU A N 1
ATOM 626 C CA . LEU A 1 89 ? 8.725 3.566 -7.824 1.00 96.19 89 LEU A CA 1
ATOM 627 C C . LEU A 1 89 ? 9.452 3.823 -6.506 1.00 96.19 89 LEU A C 1
ATOM 629 O O . LEU A 1 89 ? 8.988 3.370 -5.459 1.00 96.19 89 LEU A O 1
ATOM 633 N N . PHE A 1 90 ? 10.546 4.585 -6.537 1.00 96.94 90 PHE A N 1
ATOM 634 C CA . PHE A 1 90 ? 11.245 5.008 -5.330 1.00 96.94 90 PHE A CA 1
ATOM 635 C C . PHE A 1 90 ? 10.323 5.832 -4.427 1.00 96.94 90 PHE A C 1
ATOM 637 O O . PHE A 1 90 ? 10.135 5.479 -3.264 1.00 96.94 90 PHE A O 1
ATOM 644 N N . LEU A 1 91 ? 9.675 6.867 -4.974 1.00 97.88 91 LEU A N 1
ATOM 645 C CA . LEU A 1 91 ? 8.754 7.712 -4.211 1.00 97.88 91 LEU A CA 1
ATOM 646 C C . LEU A 1 91 ? 7.542 6.935 -3.690 1.00 97.88 91 LEU A C 1
ATOM 648 O O . LEU A 1 91 ? 7.185 7.090 -2.523 1.00 97.88 91 LEU A O 1
ATOM 652 N N . GLN A 1 92 ? 6.936 6.067 -4.505 1.00 97.56 92 GLN A N 1
ATOM 653 C CA . GLN A 1 92 ? 5.839 5.202 -4.060 1.00 97.56 92 GLN A CA 1
ATOM 654 C C . GLN A 1 92 ? 6.277 4.306 -2.897 1.00 97.56 92 GLN A C 1
ATOM 656 O O . GLN A 1 92 ? 5.580 4.228 -1.886 1.00 97.56 92 GLN A O 1
ATOM 661 N N . GLY A 1 93 ? 7.450 3.677 -3.004 1.00 97.88 93 GLY A N 1
ATOM 662 C CA . GLY A 1 93 ? 8.024 2.869 -1.933 1.00 97.88 93 GLY A CA 1
ATOM 663 C C . GLY A 1 93 ? 8.249 3.673 -0.651 1.00 97.88 93 GLY A C 1
ATOM 664 O O . GLY A 1 93 ? 7.840 3.238 0.424 1.00 97.88 93 GLY A O 1
ATOM 665 N N . THR A 1 94 ? 8.833 4.870 -0.752 1.00 98.38 94 THR A N 1
ATOM 666 C CA . THR A 1 94 ? 9.038 5.761 0.399 1.00 98.38 94 THR A CA 1
ATOM 667 C C . THR A 1 94 ? 7.716 6.153 1.057 1.00 98.38 94 THR A C 1
ATOM 669 O O . THR A 1 94 ? 7.594 6.043 2.275 1.00 98.38 94 THR A O 1
ATOM 672 N N . ILE A 1 95 ? 6.712 6.561 0.275 1.00 98.44 95 ILE A N 1
ATOM 673 C CA . ILE A 1 95 ? 5.389 6.941 0.791 1.00 98.44 95 ILE A CA 1
ATOM 674 C C . ILE A 1 95 ? 4.742 5.767 1.530 1.00 98.44 95 ILE A C 1
ATOM 676 O O . ILE A 1 95 ? 4.231 5.952 2.633 1.00 98.44 95 ILE A O 1
ATOM 680 N N . LEU A 1 96 ? 4.798 4.558 0.964 1.00 98.50 96 LEU A N 1
ATOM 681 C CA . LEU A 1 96 ? 4.245 3.359 1.595 1.00 98.50 96 LEU A CA 1
ATOM 682 C C . LEU A 1 96 ? 4.942 3.037 2.922 1.00 98.50 96 LEU A C 1
ATOM 684 O O . LEU A 1 96 ? 4.266 2.739 3.904 1.00 98.50 96 LEU A O 1
ATOM 688 N N . LEU A 1 97 ? 6.271 3.143 2.987 1.00 98.25 97 LEU A N 1
ATOM 689 C CA . LEU A 1 97 ? 7.023 2.915 4.225 1.00 98.25 97 LEU A CA 1
ATOM 690 C C . LEU A 1 97 ? 6.689 3.951 5.303 1.00 98.25 97 LEU A C 1
ATOM 692 O O . LEU A 1 97 ? 6.449 3.584 6.454 1.00 98.25 97 LEU A O 1
ATOM 696 N N . VAL A 1 98 ? 6.623 5.233 4.933 1.00 98.56 98 VAL A N 1
ATOM 697 C CA . VAL A 1 98 ? 6.205 6.301 5.853 1.00 98.56 98 VAL A CA 1
ATOM 698 C C . VAL A 1 98 ? 4.784 6.040 6.347 1.00 98.56 98 VAL A C 1
ATOM 700 O O . VAL A 1 98 ? 4.543 6.106 7.550 1.00 98.56 98 VAL A O 1
ATOM 703 N N . ALA A 1 99 ? 3.866 5.658 5.456 1.00 98.31 99 ALA A N 1
ATOM 704 C CA . ALA A 1 99 ? 2.490 5.336 5.814 1.00 98.31 99 ALA A CA 1
ATOM 705 C C . ALA A 1 99 ? 2.403 4.175 6.816 1.00 98.31 99 ALA A C 1
ATOM 707 O O . ALA A 1 99 ? 1.629 4.264 7.766 1.00 98.31 99 ALA A O 1
ATOM 708 N N . VAL A 1 100 ? 3.215 3.120 6.668 1.00 98.06 100 VAL A N 1
ATOM 709 C CA . VAL A 1 100 ? 3.265 2.012 7.641 1.00 98.06 100 VAL A CA 1
ATOM 710 C C . VAL A 1 100 ? 3.641 2.523 9.032 1.00 98.06 100 VAL A C 1
ATOM 712 O O . VAL A 1 100 ? 2.954 2.209 10.005 1.00 98.06 100 VAL A O 1
ATOM 715 N N . VAL A 1 101 ? 4.685 3.350 9.136 1.00 97.75 101 VAL A N 1
ATOM 716 C CA . VAL A 1 101 ? 5.092 3.949 10.418 1.00 97.75 101 VAL A CA 1
ATOM 717 C C . VAL A 1 101 ? 3.976 4.832 10.978 1.00 97.75 101 VAL A C 1
ATOM 719 O O . VAL A 1 101 ? 3.621 4.699 12.147 1.00 97.75 101 VAL A O 1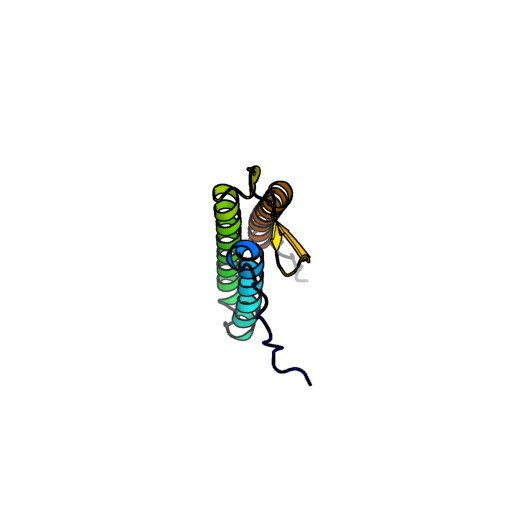
ATOM 722 N N . SER A 1 102 ? 3.365 5.683 10.149 1.00 97.62 102 SER A N 1
ATOM 723 C CA . SER A 1 102 ? 2.249 6.542 10.556 1.00 97.62 102 SER A CA 1
ATOM 724 C C . SER A 1 102 ? 1.053 5.748 11.088 1.00 97.62 102 SER A C 1
ATOM 726 O O . SER A 1 102 ? 0.463 6.141 12.092 1.00 97.62 102 SER A O 1
ATOM 728 N N . VAL A 1 103 ? 0.709 4.619 10.460 1.00 97.00 103 VAL A N 1
ATOM 729 C CA . VAL A 1 103 ? -0.388 3.748 10.907 1.00 97.00 103 VAL A CA 1
ATOM 730 C C . VAL A 1 103 ? -0.112 3.192 12.300 1.00 97.00 103 VAL A C 1
ATOM 732 O O . VAL A 1 103 ? -1.001 3.238 13.147 1.00 97.00 103 VAL A O 1
ATOM 735 N N . PHE A 1 104 ? 1.107 2.721 12.573 1.00 95.38 104 PHE A N 1
ATOM 736 C CA . PHE A 1 104 ? 1.460 2.240 13.911 1.00 95.38 104 PHE A CA 1
ATOM 737 C C . PHE A 1 104 ? 1.479 3.361 14.952 1.00 95.38 104 PHE A C 1
ATOM 739 O O . PHE A 1 104 ? 1.002 3.154 16.065 1.00 95.38 104 PHE A O 1
ATOM 746 N N . THR A 1 105 ? 1.934 4.560 14.583 1.00 94.50 105 THR A N 1
ATOM 747 C CA . THR A 1 105 ? 1.855 5.738 15.456 1.00 94.50 105 THR A CA 1
ATOM 748 C C . THR A 1 105 ? 0.407 6.068 15.824 1.00 94.50 105 THR A C 1
ATOM 750 O O . THR A 1 105 ? 0.118 6.321 16.989 1.00 94.50 105 THR A O 1
ATOM 753 N N . PHE A 1 106 ? -0.530 6.012 14.871 1.00 91.44 106 PHE A N 1
ATOM 754 C CA . PHE A 1 106 ? -1.958 6.226 15.148 1.00 91.44 106 PHE A CA 1
ATOM 755 C C . PHE A 1 106 ? -2.643 5.054 15.861 1.00 91.44 106 PHE A C 1
ATOM 757 O O . PHE A 1 106 ? -3.697 5.229 16.475 1.00 91.44 106 PHE A O 1
ATOM 764 N N . ALA A 1 107 ? -2.074 3.855 15.773 1.00 93.25 107 ALA A N 1
ATOM 765 C CA . ALA A 1 107 ? -2.558 2.675 16.476 1.00 93.25 107 ALA A CA 1
ATOM 766 C C . ALA A 1 107 ? -2.204 2.695 17.976 1.00 93.25 107 ALA A C 1
ATOM 768 O O . ALA A 1 107 ? -2.798 1.951 18.762 1.00 93.25 107 ALA A O 1
ATOM 769 N N . GLU A 1 108 ? -1.262 3.536 18.403 1.00 90.69 108 GLU A N 1
ATOM 770 C CA . GLU A 1 108 ? -0.901 3.649 19.813 1.00 90.69 108 GLU A CA 1
ATOM 771 C C . GLU A 1 108 ? -2.033 4.309 20.620 1.00 90.69 108 GLU A C 1
ATOM 773 O O . GLU A 1 108 ? -2.517 5.390 20.292 1.00 90.69 108 GLU A O 1
ATOM 778 N N . ARG A 1 109 ? -2.481 3.637 21.688 1.00 82.12 109 ARG A N 1
ATOM 779 C CA . ARG A 1 109 ? -3.637 4.046 22.515 1.00 82.12 109 ARG A CA 1
ATOM 780 C C . ARG A 1 109 ? -3.320 4.132 24.008 1.00 82.12 109 ARG A C 1
ATOM 782 O O . ARG A 1 109 ? -4.192 4.488 24.791 1.00 82.12 109 ARG A O 1
ATOM 789 N N . ARG A 1 110 ? -2.107 3.776 24.440 1.00 74.69 110 ARG A N 1
ATOM 790 C CA . ARG A 1 110 ? -1.750 3.692 25.869 1.00 74.69 110 ARG A CA 1
ATOM 791 C C . ARG A 1 110 ? -1.451 5.042 26.514 1.00 74.69 110 ARG A C 1
ATOM 793 O O . ARG A 1 110 ? -1.409 5.111 27.735 1.00 74.69 110 ARG A O 1
ATOM 800 N N . LEU A 1 111 ? -1.239 6.088 25.720 1.00 63.38 111 LEU A N 1
ATOM 801 C CA . LEU A 1 111 ? -0.872 7.421 26.206 1.00 63.38 111 LEU A CA 1
ATOM 802 C C . LEU A 1 111 ? -2.075 8.327 26.488 1.00 63.38 111 LEU A C 1
ATOM 804 O O . LEU A 1 111 ? -1.878 9.521 26.690 1.00 63.38 111 LEU A O 1
ATOM 808 N N . ASP A 1 112 ? -3.297 7.787 26.499 1.00 71.12 112 ASP A N 1
ATOM 809 C CA . ASP A 1 112 ? -4.505 8.573 26.749 1.00 71.12 112 ASP A CA 1
ATOM 810 C C . ASP A 1 112 ? -4.414 9.206 28.154 1.00 71.12 112 ASP A C 1
ATOM 812 O O . ASP A 1 112 ? -4.416 8.472 29.153 1.00 71.12 112 ASP A O 1
ATOM 816 N N . PRO A 1 113 ? -4.265 10.542 28.280 1.00 63.84 113 PRO A N 1
ATOM 817 C CA . PRO A 1 113 ? -4.160 11.173 29.581 1.00 63.84 113 PRO A CA 1
ATOM 818 C C . PRO A 1 113 ? -5.489 10.951 30.285 1.00 63.84 113 PRO A C 1
ATOM 820 O O . PRO A 1 113 ? -6.529 11.431 29.835 1.00 63.84 113 PRO A O 1
ATOM 823 N N . THR A 1 114 ? -5.470 10.228 31.402 1.00 64.94 114 THR A N 1
ATOM 824 C CA . THR A 1 114 ? -6.600 10.197 32.325 1.00 64.94 114 THR A CA 1
ATOM 825 C C . THR A 1 114 ? -6.927 11.644 32.675 1.00 64.94 114 THR A C 1
ATOM 827 O O . THR A 1 114 ? -6.195 12.277 33.444 1.00 64.94 114 THR A O 1
ATOM 830 N N . ALA A 1 115 ? -7.982 12.192 32.071 1.00 64.56 115 ALA A N 1
ATOM 831 C CA . ALA A 1 115 ? -8.526 13.478 32.450 1.00 64.56 115 ALA A CA 1
ATOM 832 C C . ALA A 1 115 ? -8.924 13.349 33.922 1.00 64.56 115 ALA A C 1
ATOM 834 O O . ALA A 1 115 ? -9.915 12.697 34.256 1.00 64.56 115 ALA A O 1
ATOM 835 N N . HIS A 1 116 ? -8.096 13.899 34.810 1.00 61.97 116 HIS A N 1
ATOM 836 C CA . HIS A 1 116 ? -8.389 13.988 36.231 1.00 61.97 116 HIS A CA 1
ATOM 837 C C . HIS A 1 116 ? -9.516 15.010 36.387 1.00 61.97 116 HIS A C 1
ATOM 839 O O . HIS A 1 116 ? -9.294 16.193 36.631 1.00 61.97 116 HIS A O 1
ATOM 845 N N . G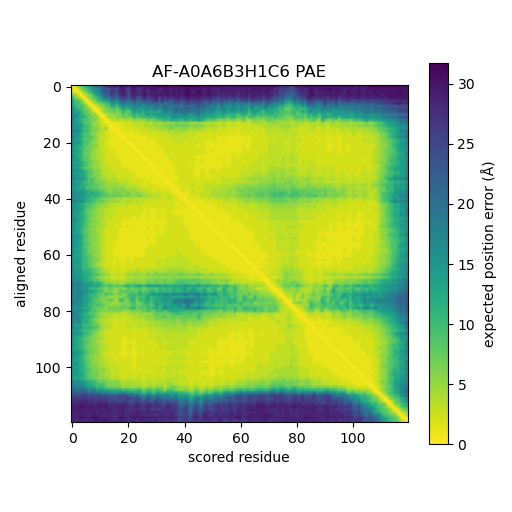LY A 1 117 ? -10.746 14.547 36.168 1.00 63.22 117 GLY A N 1
ATOM 846 C CA . GLY A 1 117 ? -11.956 15.265 36.521 1.00 63.22 117 GLY A CA 1
ATOM 847 C C . GLY A 1 117 ? -12.069 15.277 38.036 1.00 63.22 117 GLY A C 1
ATOM 848 O O . GLY A 1 117 ? -12.503 14.296 38.637 1.00 63.22 117 GLY A O 1
ATOM 849 N N . ASN A 1 118 ? -11.625 16.380 38.632 1.00 60.38 118 ASN A N 1
ATOM 850 C CA . ASN A 1 118 ? -11.788 16.699 40.039 1.00 60.38 118 ASN A CA 1
ATOM 851 C C . ASN A 1 118 ? -13.279 16.565 40.402 1.00 60.38 118 ASN A C 1
ATOM 853 O O . ASN A 1 118 ? -14.104 17.352 39.936 1.00 60.38 118 ASN A O 1
ATOM 857 N N . ARG A 1 119 ? -13.637 15.533 41.174 1.00 57.88 119 ARG A N 1
ATOM 858 C CA . ARG A 1 119 ? -14.962 15.435 41.791 1.00 57.88 119 ARG A CA 1
ATOM 859 C C . ARG A 1 119 ? -14.962 16.382 42.984 1.00 57.88 119 ARG A C 1
ATOM 861 O O . ARG A 1 119 ? -14.325 16.080 43.990 1.00 57.88 119 ARG A O 1
ATOM 868 N N . VAL A 1 120 ? -15.609 17.531 42.806 1.00 63.19 120 VAL A N 1
ATOM 869 C CA . VAL A 1 120 ? -16.086 18.372 43.913 1.00 63.19 120 VAL A CA 1
ATOM 870 C C . VAL A 1 120 ? -17.201 17.640 44.644 1.00 63.19 120 VAL A C 1
ATOM 872 O O . VAL A 1 120 ? -18.009 16.984 43.943 1.00 63.19 120 VAL A O 1
#

Sequence (120 aa):
AAPGDRFTAPTIEYAQLAPVLVIVIGAVLGILVEAFVPRKARYHAQLLLTVVALAAAFAAVISLAAGGYATTKAQIAAMGAIAIDGPTLFLQGTILLVAVVSVFTFAERRLDPTAHGNRV

pLDDT: mean 88.07, std 13.46, range [47.38, 98.62]

Mean predicted aligned error: 8.01 Å

Solvent-accessible surface area (backbone atoms only — not comparable to full-atom values): 7082 Å² total; per-residue (Å²): 134,82,94,75,86,68,84,74,75,83,86,68,52,59,83,78,46,36,35,60,50,38,43,53,50,38,52,53,50,44,54,50,44,63,74,72,44,57,82,90,51,36,61,62,53,48,52,52,47,51,54,51,23,46,51,53,17,44,51,38,40,52,53,42,37,76,71,32,27,49,75,85,39,70,50,55,40,68,92,68,74,40,74,46,28,33,71,50,46,50,50,52,46,51,52,44,54,52,48,53,54,51,50,54,62,71,65,63,68,87,80,69,75,79,77,81,74,79,82,126

Nearest PDB structures (foldseek):
  8e9g-assembly1_N  TM=9.418E-01  e=3.139E-05  Mycolicibacterium smegmatis MC2 155
  6xxv-assembly2_F  TM=4.386E-01  e=6.501E+00  Homo sapiens

Foldseek 3Di:
DDPDPDPDPDDAPCLQCVLVVLLVVLVVVLVVLVVPPDPVCNLVVNLVSLLVSLVRSLVSLVVVVVVVQLPNDWDQGDVNPRIRHNVVSVVSNVVSVVVNVVSVVVSDDPPPPPPPPDDD

Radius of gyration: 21.04 Å; Cα contacts (8 Å, |Δi|>4): 89; chains: 1; bounding box: 37×25×87 Å

Secondary structure (DSSP, 8-state):
--TT---PPP---HHHHHHHHHHHHHHHHHHHHHHHS-HHHHHHHHHHHHHHHHHHHHHHHHHHIIIIITTT--EEETTTTEEESHHHHHHHHHHHHHHHHHHHHHH--TT---------